Protein AF-A0A966PLU3-F1 (afdb_monomer_lite)

Secondary structure (DSSP, 8-state):
---------------------------EEEEETTEEEEHHHHHHHHHHHHHHHGGGSS-TTS---HHHHHHHHHHHHHHHHHHHHHHHTTEEEEEEEE-TTS-EEEEEEE-

Radius of gyration: 27.58 Å; chains: 1; bounding box: 86×50×53 Å

Foldseek 3Di:
DDDDDDDDDDDPDPPPPPDPPPPPVQQAPDDAPNDGHHPVNLVVQLVVQLVVVPPPSADPVRDHDPVVSVVSVVVVNVVVVVQVVCVVQQKHFPDWDQDPVRDIDTDIDHD

Sequence (111 aa):
MLTFRRIAPIVVAASVLVLPACSTTSNDAARVDGRSLSADELDDLIVGYAESAGEGGFNPAGTVSAEVARSLLTTWVSTTVNIGLLEAAGVSVTDARIDFDGSLIISLSSG

Structure (mmCIF, N/CA/C/O backbone):
data_AF-A0A966PLU3-F1
#
_entry.id   AF-A0A966PLU3-F1
#
loop_
_atom_site.group_PDB
_atom_site.id
_atom_site.type_symbol
_atom_site.label_atom_id
_atom_site.label_alt_id
_atom_site.label_comp_id
_atom_site.label_asym_id
_atom_site.label_entity_id
_atom_site.label_seq_id
_atom_site.pdbx_PDB_ins_code
_atom_site.Cartn_x
_atom_site.Cartn_y
_atom_site.Cartn_z
_atom_site.occupancy
_atom_site.B_iso_or_equiv
_atom_site.auth_seq_id
_atom_site.auth_comp_id
_atom_site.auth_asym_id
_atom_site.auth_atom_id
_atom_site.pdbx_PDB_model_num
ATOM 1 N N . MET A 1 1 ? -70.625 -38.023 -26.777 1.00 33.94 1 MET A N 1
ATOM 2 C CA . MET A 1 1 ? -69.164 -38.230 -26.690 1.00 33.94 1 MET A CA 1
ATOM 3 C C . MET A 1 1 ? -68.470 -37.016 -27.302 1.00 33.94 1 ME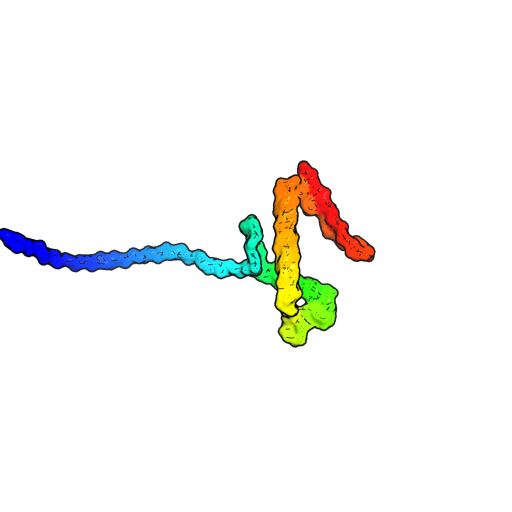T A C 1
ATOM 5 O O . MET A 1 1 ? -68.808 -36.705 -28.430 1.00 33.94 1 MET A O 1
ATOM 9 N N . LEU A 1 2 ? -67.631 -36.333 -26.498 1.00 33.88 2 LEU A N 1
ATOM 10 C CA . LEU A 1 2 ? -66.393 -35.560 -26.792 1.00 33.88 2 LEU A CA 1
ATOM 11 C C . LEU A 1 2 ? -66.255 -34.823 -28.155 1.00 33.88 2 LEU A C 1
ATOM 13 O O . LEU A 1 2 ? -66.452 -35.437 -29.188 1.00 33.88 2 LEU A O 1
ATOM 17 N N . THR A 1 3 ? -65.793 -33.574 -28.314 1.00 35.34 3 THR A N 1
ATOM 18 C CA . THR A 1 3 ? -65.230 -32.527 -27.435 1.00 35.34 3 THR A CA 1
ATOM 19 C C . THR A 1 3 ? -65.118 -31.236 -28.264 1.00 35.34 3 THR A C 1
ATOM 21 O O . THR A 1 3 ? -64.635 -31.268 -29.393 1.00 35.34 3 THR A O 1
ATOM 24 N N . PHE A 1 4 ? -65.523 -30.095 -27.699 1.00 47.53 4 PHE A N 1
ATOM 25 C CA . PHE A 1 4 ? -65.258 -28.750 -28.230 1.00 47.53 4 PHE A CA 1
ATOM 26 C C . PHE A 1 4 ? -63.779 -28.382 -28.041 1.00 47.53 4 PHE A C 1
ATOM 28 O O . PHE A 1 4 ? -63.266 -28.484 -26.927 1.00 47.53 4 PHE A O 1
ATOM 35 N N . ARG A 1 5 ? -63.115 -27.837 -29.066 1.00 40.59 5 ARG A N 1
ATOM 36 C CA . ARG A 1 5 ? -61.876 -27.067 -28.864 1.00 40.59 5 ARG A CA 1
ATOM 37 C C . ARG A 1 5 ? -61.941 -25.750 -29.634 1.00 40.59 5 ARG A C 1
ATOM 39 O O . ARG A 1 5 ? -61.754 -25.702 -30.843 1.00 40.59 5 ARG A O 1
ATOM 46 N N . ARG A 1 6 ? -62.271 -24.687 -28.893 1.00 43.34 6 ARG A N 1
ATOM 47 C CA . ARG A 1 6 ? -62.188 -23.282 -29.311 1.00 43.34 6 ARG A CA 1
ATOM 48 C C . ARG A 1 6 ? -60.714 -22.885 -29.410 1.00 43.34 6 ARG A C 1
ATOM 50 O O . ARG A 1 6 ? -59.969 -23.109 -28.460 1.00 43.34 6 ARG A O 1
ATOM 57 N N . ILE A 1 7 ? -60.321 -22.268 -30.519 1.00 52.34 7 ILE A N 1
ATOM 58 C CA . ILE A 1 7 ? -59.043 -21.564 -30.656 1.00 52.34 7 ILE A CA 1
ATOM 59 C C . ILE A 1 7 ? -59.372 -20.076 -30.522 1.00 52.34 7 ILE A C 1
ATOM 61 O O . ILE A 1 7 ? -60.043 -19.516 -31.384 1.00 52.34 7 ILE A O 1
ATOM 65 N N . ALA A 1 8 ? -58.964 -19.462 -29.413 1.00 51.81 8 ALA A N 1
ATOM 66 C CA . ALA A 1 8 ? -58.978 -18.013 -29.236 1.00 51.81 8 ALA A CA 1
ATOM 67 C C . ALA A 1 8 ? -57.531 -17.496 -29.367 1.00 51.81 8 ALA A C 1
ATOM 69 O O . ALA A 1 8 ? -56.622 -18.153 -28.853 1.00 51.81 8 ALA A O 1
ATOM 70 N N . PRO A 1 9 ? -57.291 -16.367 -30.057 1.00 45.06 9 PRO A N 1
ATOM 71 C CA . PRO A 1 9 ? -55.951 -15.825 -30.252 1.00 45.06 9 PRO A CA 1
ATOM 72 C C . PRO A 1 9 ? -55.421 -15.200 -28.954 1.00 45.06 9 PRO A C 1
ATOM 74 O O . PRO A 1 9 ? -56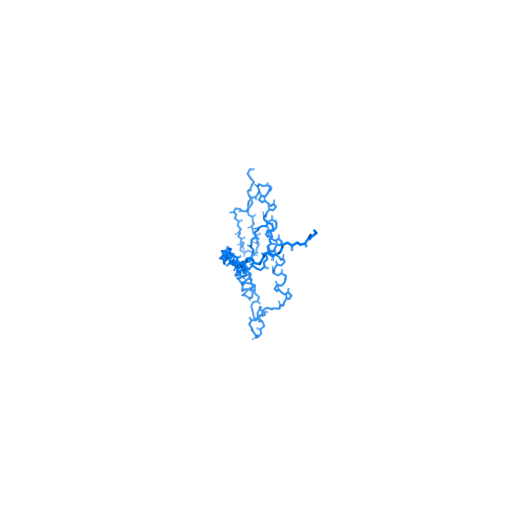.091 -14.390 -28.315 1.00 45.06 9 PRO A O 1
ATOM 77 N N . ILE A 1 10 ? -54.208 -15.596 -28.568 1.00 50.84 10 ILE A N 1
ATOM 78 C CA . ILE A 1 10 ? -53.490 -15.069 -27.405 1.00 50.84 10 ILE A CA 1
ATOM 79 C C . ILE A 1 10 ? -52.930 -13.693 -27.774 1.00 50.84 10 ILE A C 1
ATOM 81 O O . ILE A 1 10 ? -52.050 -13.573 -28.623 1.00 50.84 10 ILE A O 1
ATOM 85 N N . VAL A 1 11 ? -53.452 -12.658 -27.120 1.00 46.00 11 VAL A N 1
ATOM 86 C CA . VAL A 1 11 ? -52.861 -11.318 -27.085 1.00 46.00 11 VAL A CA 1
ATOM 87 C C . VAL A 1 11 ? -51.564 -11.416 -26.281 1.00 46.00 11 VAL A C 1
ATOM 89 O O . VAL A 1 11 ? -51.597 -11.633 -25.071 1.00 46.00 11 VAL A O 1
ATOM 92 N N . VAL A 1 12 ? -50.417 -11.295 -26.949 1.00 44.69 12 VAL A N 1
ATOM 93 C CA . VAL A 1 12 ? -49.116 -11.191 -26.278 1.00 44.69 12 VAL A CA 1
ATOM 94 C C . VAL A 1 12 ? -49.002 -9.773 -25.731 1.00 44.69 12 VAL A C 1
ATOM 96 O O . VAL A 1 12 ? -48.702 -8.831 -26.462 1.00 44.69 12 VAL A O 1
ATOM 99 N N . ALA A 1 13 ? -49.293 -9.612 -24.442 1.00 46.72 13 ALA A N 1
ATOM 100 C CA . ALA A 1 13 ? -48.932 -8.410 -23.712 1.00 46.72 13 ALA A CA 1
ATOM 101 C C . ALA A 1 13 ? -47.400 -8.305 -23.707 1.00 46.72 13 ALA A C 1
ATOM 103 O O . ALA A 1 13 ? -46.711 -9.159 -23.147 1.00 46.72 13 ALA A O 1
ATOM 104 N N . ALA A 1 14 ? -46.870 -7.278 -24.369 1.00 41.91 14 ALA A N 1
ATOM 105 C CA . ALA A 1 14 ? -45.469 -6.907 -24.278 1.00 41.91 14 ALA A CA 1
ATOM 106 C C . ALA A 1 14 ? -45.215 -6.353 -22.871 1.00 41.91 14 ALA A C 1
ATOM 108 O O . ALA A 1 14 ? -45.344 -5.157 -22.614 1.00 41.91 14 ALA A O 1
ATOM 109 N N . SER A 1 15 ? -44.899 -7.249 -21.941 1.00 47.03 15 SER A N 1
ATOM 110 C CA . SER A 1 15 ? -44.336 -6.886 -20.650 1.00 47.03 15 SER A CA 1
ATOM 111 C C . SER A 1 15 ? -42.975 -6.250 -20.912 1.00 47.03 15 SER A C 1
ATOM 113 O O . SER A 1 15 ? -41.988 -6.951 -21.134 1.00 47.03 15 SER A O 1
ATOM 115 N N . VAL A 1 16 ? -42.916 -4.918 -20.920 1.00 45.72 16 VAL A N 1
ATOM 116 C CA . VAL A 1 16 ? -41.653 -4.190 -20.795 1.00 45.72 16 VAL A CA 1
ATOM 117 C C . VAL A 1 16 ? -41.130 -4.501 -19.396 1.00 45.72 16 VAL A C 1
ATOM 119 O O . VAL A 1 16 ? -41.503 -3.866 -18.413 1.00 45.72 16 VAL A O 1
ATOM 122 N N . LEU A 1 17 ? -40.310 -5.546 -19.299 1.00 43.22 17 LEU A N 1
ATOM 123 C CA . LEU A 1 17 ? -39.419 -5.746 -18.170 1.00 43.22 17 LEU A CA 1
ATOM 124 C C . LEU A 1 17 ? -38.475 -4.546 -18.159 1.00 43.22 17 LEU A C 1
ATOM 126 O O . LEU A 1 17 ? -37.516 -4.485 -18.926 1.00 43.22 17 LEU A O 1
ATOM 130 N N . VAL A 1 18 ? -38.774 -3.572 -17.302 1.00 57.94 18 VAL A N 1
ATOM 131 C CA . VAL A 1 18 ? -37.786 -2.598 -16.849 1.00 57.94 18 VAL A CA 1
ATOM 132 C C . VAL A 1 18 ? -36.764 -3.402 -16.052 1.00 57.94 18 VAL A C 1
ATOM 134 O O . VAL A 1 18 ? -36.931 -3.652 -14.861 1.00 57.94 18 VAL A O 1
ATOM 137 N N . LEU A 1 19 ? -35.747 -3.906 -16.748 1.00 52.16 19 LEU A N 1
ATOM 138 C CA . LEU A 1 19 ? -34.545 -4.421 -16.113 1.00 52.16 19 LEU A CA 1
ATOM 139 C C . LEU A 1 19 ? -33.948 -3.260 -15.306 1.00 52.16 19 LEU A C 1
ATOM 141 O O . LEU A 1 19 ? -33.797 -2.171 -15.869 1.00 52.16 19 LEU A O 1
ATOM 145 N N . PRO A 1 20 ? -33.592 -3.436 -14.023 1.00 48.72 20 PRO A N 1
ATOM 146 C CA . PRO A 1 20 ? -32.699 -2.488 -13.387 1.00 48.72 20 PRO A CA 1
ATOM 147 C C . PRO A 1 20 ? -31.390 -2.528 -14.179 1.00 48.72 20 PRO A C 1
ATOM 149 O O . PRO A 1 20 ? -30.657 -3.517 -14.156 1.00 48.72 20 PRO A O 1
ATOM 152 N N . ALA A 1 21 ? -31.130 -1.468 -14.940 1.00 49.22 21 ALA A N 1
ATOM 153 C CA . ALA A 1 21 ? -29.828 -1.208 -15.523 1.00 49.22 21 ALA A CA 1
ATOM 154 C C . ALA A 1 21 ? -28.853 -0.925 -14.370 1.00 49.22 21 ALA A C 1
ATOM 156 O O . ALA A 1 21 ? -28.614 0.218 -14.001 1.00 49.22 21 ALA A O 1
ATOM 157 N N . CYS A 1 22 ? -28.338 -1.988 -13.757 1.00 53.84 22 CYS A N 1
ATOM 158 C CA . CYS A 1 22 ? -27.312 -1.934 -12.724 1.00 53.84 22 CYS A CA 1
ATOM 159 C C . CYS A 1 22 ? -26.197 -2.927 -13.062 1.00 53.84 22 CYS A C 1
ATOM 161 O O . CYS A 1 22 ? -25.826 -3.759 -12.244 1.00 53.84 22 CYS A O 1
ATOM 163 N N . SER A 1 23 ? -25.642 -2.851 -14.272 1.00 44.19 23 SER A N 1
ATOM 164 C CA . SER A 1 23 ? -24.243 -3.235 -14.455 1.00 44.19 23 SER A CA 1
ATOM 165 C C . SER A 1 23 ? -23.420 -1.954 -14.416 1.00 44.19 23 SER A C 1
ATOM 167 O O . SER A 1 23 ? -22.971 -1.448 -15.442 1.00 44.19 23 SER A O 1
ATOM 169 N N . THR A 1 24 ? -23.261 -1.382 -13.225 1.00 52.66 24 THR A N 1
ATOM 170 C CA . THR A 1 24 ? -22.093 -0.532 -13.008 1.00 52.66 24 THR A CA 1
ATOM 171 C C . THR A 1 24 ? -20.911 -1.473 -13.156 1.00 52.66 24 THR A C 1
ATOM 173 O O . THR A 1 24 ? -20.778 -2.412 -12.370 1.00 52.66 24 THR A O 1
ATOM 176 N N . THR A 1 25 ? -20.110 -1.299 -14.205 1.00 54.88 25 THR A N 1
ATOM 177 C CA . THR A 1 25 ? -18.813 -1.963 -14.308 1.00 54.88 25 THR A CA 1
ATOM 178 C C . THR A 1 25 ? -18.003 -1.460 -13.124 1.00 54.88 25 THR A C 1
ATOM 180 O O . THR A 1 25 ? -17.474 -0.353 -13.148 1.00 54.88 25 THR A O 1
ATOM 183 N N . SER A 1 26 ? -18.033 -2.210 -12.028 1.00 59.81 26 SER A N 1
ATOM 184 C CA . SER A 1 26 ? -17.302 -1.856 -10.826 1.00 59.81 26 SER A CA 1
ATOM 185 C C . SER A 1 26 ? -15.831 -2.085 -11.145 1.00 59.81 26 SER A C 1
ATOM 187 O O . SER A 1 26 ? -15.421 -3.226 -11.361 1.00 59.81 26 SER A O 1
ATOM 189 N N . ASN A 1 27 ? -15.077 -0.996 -11.300 1.00 70.44 27 ASN A N 1
ATOM 190 C CA . ASN A 1 27 ? -13.663 -1.020 -11.669 1.00 70.44 27 ASN A CA 1
ATOM 191 C C . ASN A 1 27 ? -12.804 -1.265 -10.421 1.00 70.44 27 ASN A C 1
ATOM 193 O O . ASN A 1 27 ? -12.004 -0.427 -10.009 1.00 70.44 27 ASN A O 1
ATOM 197 N N . ASP A 1 28 ? -13.064 -2.390 -9.758 1.00 81.94 28 ASP A N 1
ATOM 198 C CA . ASP A 1 28 ? -12.371 -2.751 -8.529 1.00 81.94 28 ASP A CA 1
ATOM 199 C C . ASP A 1 28 ? -11.180 -3.641 -8.854 1.00 81.94 28 ASP A C 1
ATOM 201 O O . ASP A 1 28 ? -11.321 -4.674 -9.514 1.00 81.94 28 ASP A O 1
ATOM 205 N N . ALA A 1 29 ? -10.021 -3.276 -8.317 1.00 80.94 29 ALA A N 1
ATOM 206 C CA . ALA A 1 29 ? -8.860 -4.149 -8.270 1.00 80.94 29 ALA A CA 1
ATOM 207 C C . ALA A 1 29 ? -9.098 -5.341 -7.331 1.00 80.94 29 ALA A C 1
ATOM 209 O O . ALA A 1 29 ? -8.671 -6.460 -7.620 1.00 80.94 29 ALA A O 1
ATOM 210 N N . ALA A 1 30 ? -9.781 -5.114 -6.203 1.00 83.50 30 ALA A N 1
ATOM 211 C CA . ALA A 1 30 ? -10.132 -6.153 -5.241 1.00 83.50 30 ALA A CA 1
ATOM 212 C C . ALA A 1 30 ? -11.336 -5.753 -4.368 1.00 83.50 30 ALA A C 1
ATOM 214 O O . ALA A 1 30 ? -11.735 -4.594 -4.295 1.00 83.50 30 ALA A O 1
ATOM 215 N N . ARG A 1 31 ? -11.918 -6.733 -3.669 1.00 85.00 31 ARG A N 1
ATOM 216 C CA . ARG A 1 31 ? -12.896 -6.504 -2.596 1.00 85.00 31 ARG A CA 1
ATOM 217 C C . ARG A 1 31 ? -12.472 -7.251 -1.342 1.00 85.00 31 ARG A C 1
ATOM 219 O O . ARG A 1 31 ? -12.164 -8.439 -1.419 1.00 85.00 31 ARG A O 1
ATOM 226 N N . VAL A 1 32 ? -12.491 -6.561 -0.205 1.00 84.31 32 VAL A N 1
ATOM 227 C CA . VAL A 1 32 ? -12.047 -7.079 1.098 1.00 84.31 32 VAL A CA 1
ATOM 228 C C . VAL A 1 32 ? -13.025 -6.597 2.163 1.00 84.31 32 VAL A C 1
ATOM 230 O O . VAL A 1 32 ? -13.249 -5.397 2.279 1.00 84.31 32 VAL A O 1
ATOM 233 N N . ASP A 1 33 ? -13.651 -7.516 2.903 1.00 80.75 33 ASP A N 1
ATOM 234 C CA . ASP A 1 33 ? -14.592 -7.208 3.996 1.00 80.75 33 ASP A CA 1
ATOM 235 C C . ASP A 1 33 ? -15.687 -6.182 3.633 1.00 80.75 33 ASP A C 1
ATOM 237 O O . ASP A 1 33 ? -16.068 -5.318 4.419 1.00 80.75 33 ASP A O 1
ATOM 241 N N . GLY A 1 34 ? -16.194 -6.254 2.397 1.00 78.94 34 GLY A N 1
ATOM 242 C CA . GLY A 1 34 ? -17.214 -5.335 1.874 1.00 78.94 34 GLY A CA 1
ATOM 243 C C . GLY A 1 34 ? -16.683 -3.972 1.411 1.00 78.94 34 GLY A C 1
ATOM 244 O O . GLY A 1 34 ? -17.443 -3.202 0.824 1.00 78.94 34 GLY A O 1
ATOM 245 N N . ARG A 1 35 ? -15.390 -3.685 1.600 1.00 79.31 35 ARG A N 1
ATOM 246 C CA . ARG A 1 35 ? -14.705 -2.504 1.062 1.00 79.31 35 ARG A CA 1
ATOM 247 C C . ARG A 1 35 ? -14.241 -2.792 -0.367 1.00 79.31 35 ARG A C 1
ATOM 249 O O . ARG A 1 35 ? -13.688 -3.858 -0.652 1.00 79.31 35 ARG A O 1
ATOM 256 N N . SER A 1 36 ? -14.498 -1.844 -1.264 1.00 83.62 36 SER A N 1
ATOM 257 C CA . SER A 1 36 ? -13.961 -1.861 -2.625 1.00 83.62 36 SER A CA 1
ATOM 258 C C . SER A 1 36 ? -12.572 -1.253 -2.611 1.00 83.62 36 SER A C 1
ATOM 260 O O . SER A 1 36 ? -12.390 -0.171 -2.063 1.00 83.62 36 SER A O 1
ATOM 262 N N . LEU A 1 37 ? -11.624 -1.959 -3.212 1.00 85.88 37 LEU A N 1
ATOM 263 C CA . LEU A 1 37 ? -10.279 -1.486 -3.491 1.00 85.88 37 LEU A CA 1
ATOM 264 C C . LEU A 1 37 ? -10.248 -1.136 -4.979 1.00 85.88 37 LEU A C 1
ATOM 266 O O . LEU A 1 37 ? -10.368 -2.031 -5.823 1.00 85.88 37 LEU A O 1
ATOM 270 N N . SER A 1 38 ? -10.201 0.156 -5.301 1.00 89.12 38 SER A N 1
ATOM 271 C CA . SER A 1 38 ? -10.361 0.623 -6.682 1.00 89.12 38 SER A CA 1
ATOM 272 C C . SER A 1 38 ? -9.126 0.333 -7.538 1.00 89.12 38 SER A C 1
ATOM 274 O O . SER A 1 38 ? -8.012 0.194 -7.032 1.00 89.12 38 SER A O 1
ATOM 276 N N . ALA A 1 39 ? -9.324 0.217 -8.852 1.00 86.19 39 ALA A N 1
ATOM 277 C CA . ALA A 1 39 ? -8.210 0.115 -9.791 1.00 86.19 39 ALA A CA 1
ATOM 278 C C . ALA A 1 39 ? -7.337 1.382 -9.809 1.00 86.19 39 ALA A C 1
ATOM 280 O O . ALA A 1 39 ? -6.133 1.266 -10.007 1.00 86.19 39 ALA A O 1
ATOM 281 N N . ASP A 1 40 ? -7.923 2.553 -9.545 1.00 88.50 40 ASP A N 1
ATOM 282 C CA . ASP A 1 40 ? -7.208 3.834 -9.524 1.00 88.50 40 ASP A CA 1
ATOM 283 C C . ASP A 1 40 ? -6.241 3.917 -8.328 1.00 88.50 40 ASP A C 1
ATOM 285 O O . ASP A 1 40 ? -5.076 4.253 -8.496 1.00 88.50 40 ASP A O 1
ATOM 289 N N . GLU A 1 41 ? -6.669 3.501 -7.129 1.00 87.25 41 GLU A N 1
ATOM 290 C CA . GLU A 1 41 ? -5.778 3.425 -5.956 1.00 87.25 41 GLU A CA 1
ATOM 291 C C . GLU A 1 41 ? -4.643 2.407 -6.149 1.00 87.25 41 GLU A C 1
ATOM 293 O O . GLU A 1 41 ? -3.535 2.593 -5.641 1.00 87.25 41 GLU A O 1
ATOM 298 N N . LEU A 1 42 ? -4.903 1.316 -6.879 1.00 87.69 42 LEU A N 1
ATOM 299 C CA . LEU A 1 42 ? -3.850 0.373 -7.247 1.00 87.69 42 LEU A CA 1
ATOM 300 C C . LEU A 1 42 ? -2.847 1.009 -8.219 1.00 87.69 42 LEU A C 1
ATOM 302 O O . LEU A 1 42 ? -1.651 0.746 -8.094 1.00 87.69 42 LEU A O 1
ATOM 306 N N . ASP A 1 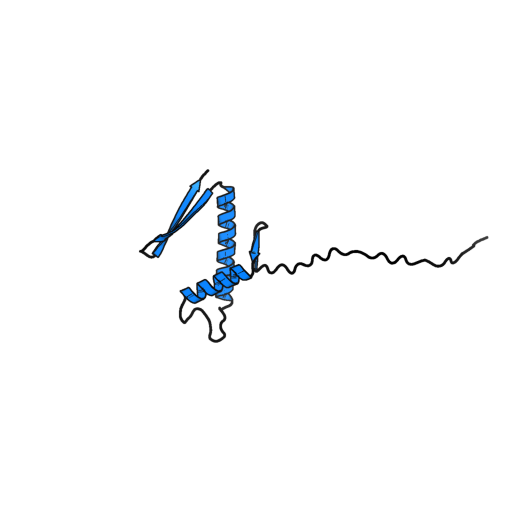43 ? -3.313 1.820 -9.169 1.00 88.44 43 ASP A N 1
ATOM 307 C CA . ASP A 1 43 ? -2.447 2.545 -10.102 1.00 88.44 43 ASP A CA 1
ATOM 308 C C . ASP A 1 43 ? -1.565 3.555 -9.356 1.00 88.44 43 ASP A C 1
ATOM 310 O O . ASP A 1 43 ? -0.345 3.528 -9.512 1.00 88.44 43 ASP A O 1
ATOM 314 N N . ASP A 1 44 ? -2.139 4.329 -8.429 1.00 90.00 44 ASP A N 1
ATOM 315 C CA . ASP A 1 44 ? -1.391 5.246 -7.559 1.00 90.00 44 ASP A CA 1
ATOM 316 C C . ASP A 1 44 ? -0.307 4.511 -6.745 1.00 90.00 44 ASP A C 1
ATOM 318 O O . ASP A 1 44 ? 0.828 4.985 -6.626 1.00 90.00 44 ASP A O 1
ATOM 322 N N . LEU A 1 45 ? -0.614 3.317 -6.219 1.00 88.44 45 LEU A N 1
ATOM 323 C CA . LEU A 1 45 ? 0.363 2.475 -5.514 1.00 88.44 45 LEU A CA 1
ATOM 324 C C . LEU A 1 45 ? 1.488 1.984 -6.434 1.00 88.44 45 LEU A C 1
ATOM 326 O O . LEU A 1 45 ? 2.647 1.922 -6.015 1.00 88.44 45 LEU A O 1
ATOM 330 N N . ILE A 1 46 ? 1.161 1.615 -7.673 1.00 88.81 46 ILE A N 1
ATOM 331 C CA . ILE A 1 46 ? 2.134 1.171 -8.677 1.00 88.81 46 ILE A CA 1
ATOM 332 C C . ILE A 1 46 ? 3.045 2.332 -9.089 1.00 88.81 46 ILE A C 1
ATOM 334 O O . ILE A 1 46 ? 4.263 2.149 -9.164 1.00 88.81 46 ILE A O 1
ATOM 338 N N . VAL A 1 47 ? 2.479 3.519 -9.309 1.00 88.69 47 VAL A N 1
ATOM 339 C CA . VAL A 1 47 ? 3.228 4.739 -9.622 1.00 88.69 47 VAL A CA 1
ATOM 340 C C . VAL A 1 47 ? 4.154 5.100 -8.465 1.00 88.69 47 VAL A C 1
ATOM 342 O O . VAL A 1 47 ? 5.357 5.242 -8.681 1.00 88.69 47 VAL A O 1
ATOM 345 N N . GLY A 1 48 ? 3.646 5.139 -7.230 1.00 86.62 48 GLY A N 1
ATOM 346 C CA . GLY A 1 48 ? 4.459 5.435 -6.048 1.00 86.62 48 GLY A CA 1
ATOM 347 C C . GLY A 1 48 ? 5.593 4.426 -5.835 1.00 86.62 48 GLY A C 1
ATOM 348 O O . GLY A 1 48 ? 6.721 4.809 -5.513 1.00 86.62 48 GLY A O 1
ATOM 349 N N . TYR A 1 49 ? 5.339 3.135 -6.084 1.00 87.12 49 TYR A N 1
ATOM 350 C CA . TYR A 1 49 ? 6.398 2.125 -6.095 1.00 87.12 49 TYR A CA 1
ATOM 351 C C . TYR A 1 49 ? 7.466 2.453 -7.141 1.00 87.12 49 TYR A C 1
ATOM 353 O O . TYR A 1 49 ? 8.655 2.474 -6.819 1.00 87.12 49 TYR A O 1
ATOM 361 N N . ALA A 1 50 ? 7.060 2.716 -8.381 1.00 85.88 50 ALA A N 1
ATOM 362 C CA . ALA A 1 50 ? 7.999 2.921 -9.468 1.00 85.88 50 ALA A CA 1
ATOM 363 C C . ALA A 1 50 ? 8.834 4.200 -9.293 1.00 85.88 50 ALA A C 1
ATOM 365 O O . ALA A 1 50 ? 10.036 4.177 -9.558 1.00 85.88 50 ALA A O 1
ATOM 366 N N . GLU A 1 51 ? 8.240 5.273 -8.765 1.00 85.88 51 GLU A N 1
ATOM 367 C CA . GLU A 1 51 ? 8.956 6.492 -8.374 1.00 85.88 51 GLU A CA 1
ATOM 368 C C . GLU A 1 51 ? 9.999 6.212 -7.285 1.00 85.88 51 GLU A C 1
ATOM 370 O O . GLU A 1 51 ? 11.139 6.670 -7.383 1.00 85.88 51 GLU A O 1
ATOM 375 N N . SER A 1 52 ? 9.649 5.403 -6.277 1.00 84.25 52 SER A N 1
ATOM 376 C CA . SER A 1 52 ? 10.574 5.030 -5.198 1.00 84.25 52 SER A CA 1
ATOM 377 C C . SER A 1 52 ? 11.713 4.108 -5.660 1.00 84.25 52 SER A C 1
ATOM 379 O O . SER A 1 52 ? 12.816 4.160 -5.115 1.00 84.25 52 SER A O 1
ATOM 381 N N . ALA A 1 53 ? 11.465 3.279 -6.677 1.00 82.62 53 ALA A N 1
ATOM 382 C CA . ALA A 1 53 ? 12.423 2.321 -7.223 1.00 82.62 53 ALA A CA 1
ATOM 383 C C . ALA A 1 53 ? 13.416 2.947 -8.226 1.00 82.62 53 ALA A C 1
ATOM 385 O O . ALA A 1 53 ? 14.407 2.306 -8.591 1.00 82.62 53 ALA A O 1
ATOM 386 N N . GLY A 1 54 ? 13.184 4.188 -8.667 1.00 78.69 54 GLY A N 1
ATOM 387 C CA . GLY A 1 54 ? 14.061 4.910 -9.591 1.00 78.69 54 GLY A CA 1
ATOM 388 C C . GLY A 1 54 ? 14.113 4.279 -10.988 1.00 78.69 54 GLY A C 1
ATOM 389 O O . GLY A 1 54 ? 13.109 3.794 -11.503 1.00 78.69 54 GLY A O 1
ATOM 390 N N . GLU A 1 55 ? 15.295 4.258 -11.616 1.00 73.44 55 GLU A N 1
ATOM 391 C CA . GLU A 1 55 ? 15.488 3.796 -13.008 1.00 73.44 55 GLU A CA 1
ATOM 392 C C . GLU A 1 55 ? 15.089 2.323 -13.262 1.00 73.44 55 GLU A C 1
ATOM 394 O O . GLU A 1 55 ? 15.032 1.895 -14.413 1.00 73.44 55 GLU A O 1
ATOM 399 N N . GLY A 1 56 ? 14.800 1.544 -12.212 1.00 74.75 56 GLY A N 1
ATOM 400 C CA . GLY A 1 56 ? 14.329 0.157 -12.302 1.00 74.75 56 GLY A CA 1
ATOM 401 C C . GLY A 1 56 ? 12.839 -0.051 -12.010 1.00 74.75 56 GLY A C 1
ATOM 402 O O . GLY A 1 56 ? 12.380 -1.191 -12.069 1.00 74.75 56 GLY A O 1
ATOM 403 N N . GLY A 1 57 ? 12.090 1.005 -11.672 1.00 78.19 57 GLY A N 1
ATOM 404 C CA . GLY A 1 57 ? 10.686 0.902 -11.260 1.00 78.19 57 GLY A CA 1
ATOM 405 C C . GLY A 1 57 ? 9.739 0.493 -12.385 1.00 78.19 57 GLY A C 1
ATOM 406 O O . GLY A 1 57 ? 8.855 -0.335 -12.177 1.00 78.19 57 GLY A O 1
ATOM 407 N N . PHE A 1 58 ? 9.970 1.010 -13.592 1.00 84.31 58 PHE A N 1
ATOM 408 C CA . PHE A 1 58 ? 9.258 0.614 -14.804 1.00 84.31 58 PHE A CA 1
ATOM 409 C C . PHE A 1 58 ? 10.200 -0.084 -15.781 1.00 84.31 58 PHE A C 1
ATOM 411 O O . PHE A 1 58 ? 11.365 0.280 -15.932 1.00 84.31 58 PHE A O 1
ATOM 418 N N . ASN A 1 59 ? 9.677 -1.071 -16.505 1.00 83.19 59 ASN A N 1
ATOM 419 C CA . ASN A 1 59 ? 10.372 -1.616 -17.662 1.00 83.19 59 ASN A CA 1
ATOM 420 C C . ASN A 1 59 ? 10.343 -0.613 -18.842 1.00 83.19 59 ASN A C 1
ATOM 422 O O . ASN A 1 59 ? 9.583 0.358 -18.815 1.00 83.19 59 ASN A O 1
ATOM 426 N N . PRO A 1 60 ? 11.106 -0.851 -19.926 1.00 82.00 60 PRO A N 1
ATOM 427 C CA . PRO A 1 60 ? 11.128 0.043 -21.089 1.00 82.00 60 PRO A CA 1
ATOM 428 C C . PRO A 1 60 ? 9.773 0.242 -21.789 1.00 82.00 60 PRO A C 1
ATOM 430 O O . PRO A 1 60 ? 9.635 1.154 -22.598 1.00 82.00 60 PRO A O 1
ATOM 433 N N . ALA 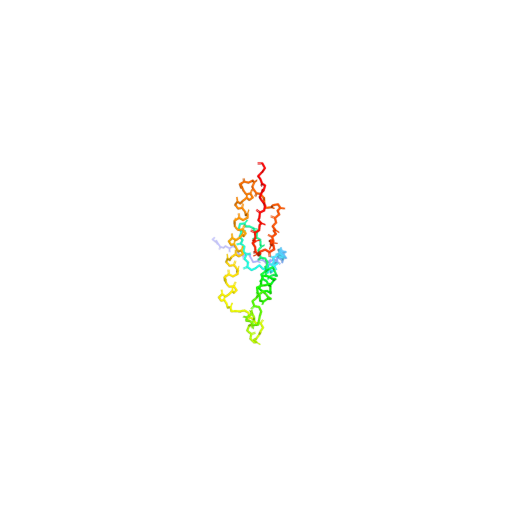A 1 61 ? 8.783 -0.610 -21.506 1.00 83.25 61 ALA A N 1
ATOM 434 C CA . ALA A 1 61 ? 7.418 -0.482 -22.006 1.00 83.25 61 ALA A CA 1
ATOM 435 C C . ALA A 1 61 ? 6.511 0.355 -21.078 1.00 83.25 61 ALA A C 1
ATOM 437 O O . ALA A 1 61 ? 5.320 0.468 -21.350 1.00 83.25 61 ALA A O 1
ATOM 438 N N . GLY A 1 62 ? 7.049 0.924 -19.993 1.00 81.69 62 GLY A N 1
ATOM 439 C CA . GLY A 1 62 ? 6.294 1.729 -19.031 1.00 81.69 62 GLY A CA 1
ATOM 440 C C . GLY A 1 62 ? 5.399 0.902 -18.108 1.00 81.69 62 GLY A C 1
ATOM 441 O O . GLY A 1 62 ? 4.360 1.382 -17.677 1.00 81.69 62 GLY A O 1
ATOM 442 N N . THR A 1 63 ? 5.760 -0.355 -17.834 1.00 85.12 63 THR A N 1
ATOM 443 C CA . THR A 1 63 ? 4.965 -1.262 -16.984 1.00 85.12 63 THR A CA 1
ATOM 444 C C . THR A 1 63 ? 5.806 -1.851 -15.857 1.00 85.12 63 THR A C 1
ATOM 446 O O . THR A 1 63 ? 7.027 -1.968 -15.974 1.00 85.12 63 THR A O 1
ATOM 449 N N . VAL A 1 64 ? 5.154 -2.238 -14.761 1.00 88.31 64 VAL A N 1
ATOM 450 C CA . VAL A 1 64 ? 5.774 -3.030 -13.690 1.00 88.31 64 VAL A CA 1
ATOM 451 C C . VAL A 1 64 ? 5.676 -4.523 -14.003 1.00 88.31 64 VAL A C 1
ATOM 453 O O . VAL A 1 64 ? 4.812 -4.954 -14.770 1.00 88.31 64 VAL A O 1
ATOM 456 N N . SER A 1 65 ? 6.552 -5.339 -13.411 1.00 87.50 65 SER A N 1
ATOM 457 C CA . SER A 1 65 ? 6.426 -6.794 -13.542 1.00 87.50 65 SER A CA 1
ATOM 458 C C . SER A 1 65 ? 5.153 -7.292 -12.842 1.00 87.50 65 SER A C 1
ATOM 460 O O . SER A 1 65 ? 4.697 -6.712 -11.851 1.00 87.50 65 SER A O 1
ATOM 462 N N . ALA A 1 66 ? 4.570 -8.385 -13.338 1.00 86.06 66 ALA A N 1
ATOM 463 C CA . ALA A 1 66 ? 3.355 -8.955 -12.753 1.00 86.06 66 ALA A CA 1
ATOM 464 C C . ALA A 1 66 ? 3.574 -9.414 -11.299 1.00 86.06 66 ALA A C 1
ATOM 466 O O . ALA A 1 66 ? 2.660 -9.361 -10.477 1.00 86.06 66 ALA A O 1
ATOM 467 N N . GLU A 1 67 ? 4.792 -9.839 -10.969 1.00 87.56 67 GLU A N 1
ATOM 468 C CA . GLU A 1 67 ? 5.203 -10.228 -9.623 1.00 87.56 67 GLU A CA 1
ATOM 469 C C . GLU A 1 67 ? 5.189 -9.032 -8.669 1.00 87.56 67 GLU A C 1
ATOM 471 O O . GLU A 1 67 ? 4.652 -9.141 -7.566 1.00 87.56 67 GLU A O 1
ATOM 476 N N . VAL A 1 68 ? 5.715 -7.883 -9.110 1.00 87.94 68 VAL A N 1
ATOM 477 C CA . VAL A 1 68 ? 5.685 -6.631 -8.343 1.00 87.94 68 VAL A CA 1
ATOM 478 C C . VAL A 1 68 ? 4.246 -6.180 -8.128 1.00 87.94 68 VAL A C 1
ATOM 480 O O . VAL A 1 68 ? 3.840 -5.973 -6.984 1.00 87.94 68 VAL A O 1
ATOM 483 N N . ALA A 1 69 ? 3.447 -6.108 -9.197 1.00 87.00 69 ALA A N 1
ATOM 484 C CA . ALA A 1 69 ? 2.040 -5.718 -9.107 1.00 87.00 69 ALA A CA 1
ATOM 485 C C . ALA A 1 69 ? 1.261 -6.624 -8.140 1.00 87.00 69 ALA A C 1
ATOM 487 O O . ALA A 1 69 ? 0.517 -6.149 -7.282 1.00 87.00 69 ALA A O 1
ATOM 488 N N . ARG A 1 70 ? 1.483 -7.943 -8.213 1.00 87.69 70 ARG A N 1
ATOM 489 C CA . ARG A 1 70 ? 0.870 -8.911 -7.298 1.00 87.69 70 ARG A CA 1
ATOM 490 C C . ARG A 1 70 ? 1.325 -8.715 -5.852 1.00 87.69 70 ARG A C 1
ATOM 492 O O . ARG A 1 70 ? 0.505 -8.840 -4.941 1.00 87.69 70 ARG A O 1
ATOM 499 N N . SER A 1 71 ? 2.609 -8.441 -5.630 1.00 90.19 71 SER A N 1
ATOM 500 C CA . SER A 1 71 ? 3.160 -8.187 -4.295 1.00 90.19 71 SER A CA 1
ATOM 501 C C . SER A 1 71 ? 2.556 -6.930 -3.670 1.00 90.19 71 SER A C 1
ATOM 503 O O . SER A 1 71 ? 2.129 -6.966 -2.514 1.00 90.19 71 SER A O 1
ATOM 505 N N . LEU A 1 72 ? 2.454 -5.843 -4.442 1.00 89.69 72 LEU A N 1
ATOM 506 C CA . LEU A 1 72 ? 1.819 -4.595 -4.014 1.00 89.69 72 LEU A CA 1
ATOM 507 C C . LEU A 1 72 ? 0.344 -4.817 -3.678 1.00 89.69 72 LEU A C 1
ATOM 509 O O . LEU A 1 72 ? -0.078 -4.495 -2.570 1.00 89.69 72 LEU A O 1
ATOM 513 N N . LEU A 1 73 ? -0.409 -5.469 -4.570 1.00 89.69 73 LEU A N 1
ATOM 514 C CA . LEU A 1 73 ? -1.818 -5.789 -4.338 1.00 89.69 73 LEU A CA 1
ATOM 515 C C . LEU A 1 73 ? -2.011 -6.624 -3.063 1.00 89.69 73 LEU A C 1
ATOM 517 O O . LEU A 1 73 ? -2.884 -6.332 -2.252 1.00 89.69 73 LEU A O 1
ATOM 521 N N . THR A 1 74 ? -1.177 -7.648 -2.856 1.00 89.25 74 THR A N 1
ATOM 522 C CA . THR A 1 74 ? -1.250 -8.511 -1.663 1.00 89.25 74 THR A CA 1
ATOM 523 C C . THR A 1 74 ? -0.939 -7.728 -0.387 1.00 89.25 74 THR A C 1
ATOM 525 O O . THR A 1 74 ? -1.610 -7.903 0.630 1.00 89.25 74 THR A O 1
ATOM 528 N N . THR A 1 75 ? 0.061 -6.847 -0.441 1.00 90.69 75 THR A N 1
ATOM 529 C CA . THR A 1 75 ? 0.454 -5.990 0.686 1.00 90.69 75 THR A CA 1
ATOM 530 C C . THR A 1 75 ? -0.659 -5.008 1.032 1.00 90.69 75 THR A C 1
ATOM 532 O O . THR A 1 75 ? -1.009 -4.856 2.204 1.00 90.69 75 THR A O 1
ATOM 535 N N . TRP A 1 76 ? -1.267 -4.394 0.018 1.00 90.00 76 TRP A N 1
ATOM 536 C CA . TRP A 1 76 ? -2.379 -3.469 0.188 1.00 90.00 76 TRP A CA 1
ATOM 537 C C . TRP A 1 76 ? -3.609 -4.158 0.780 1.00 90.00 76 TRP A C 1
ATOM 539 O O . TRP A 1 76 ? -4.093 -3.726 1.822 1.00 90.00 76 TRP A O 1
ATOM 549 N N . VAL A 1 77 ? -4.029 -5.296 0.215 1.00 89.19 77 VAL A N 1
ATOM 550 C CA . VAL A 1 77 ? -5.125 -6.121 0.753 1.00 89.19 77 VAL A CA 1
ATOM 551 C C . VAL A 1 77 ? -4.873 -6.496 2.215 1.00 89.19 77 VAL A C 1
ATOM 553 O O . VAL A 1 77 ? -5.749 -6.309 3.056 1.00 89.19 77 VAL A O 1
ATOM 556 N N . SER A 1 78 ? -3.672 -6.984 2.541 1.00 88.62 78 SER A N 1
ATOM 557 C CA . SER A 1 78 ? -3.296 -7.331 3.919 1.00 88.62 78 SER A CA 1
ATOM 558 C C . SER A 1 78 ? -3.378 -6.120 4.856 1.00 88.62 78 SER A C 1
ATOM 560 O O . SER A 1 78 ? -3.879 -6.219 5.975 1.00 88.62 78 SER A O 1
ATOM 562 N N . THR A 1 79 ? -2.951 -4.950 4.380 1.00 88.62 79 THR A N 1
ATOM 563 C CA . THR A 1 79 ? -3.024 -3.692 5.133 1.00 88.62 79 THR A CA 1
ATOM 564 C C . THR A 1 79 ? -4.471 -3.291 5.398 1.00 88.62 79 THR A C 1
ATOM 566 O O . THR A 1 79 ? -4.807 -2.964 6.533 1.00 88.62 79 THR A O 1
ATOM 569 N N . THR A 1 80 ? -5.352 -3.387 4.398 1.00 87.94 80 THR A N 1
ATOM 570 C CA . THR A 1 80 ? -6.789 -3.128 4.559 1.00 87.94 80 THR A CA 1
ATOM 571 C C . THR A 1 80 ? -7.417 -4.050 5.602 1.00 87.94 80 THR A C 1
ATOM 573 O O . THR A 1 80 ? -8.156 -3.569 6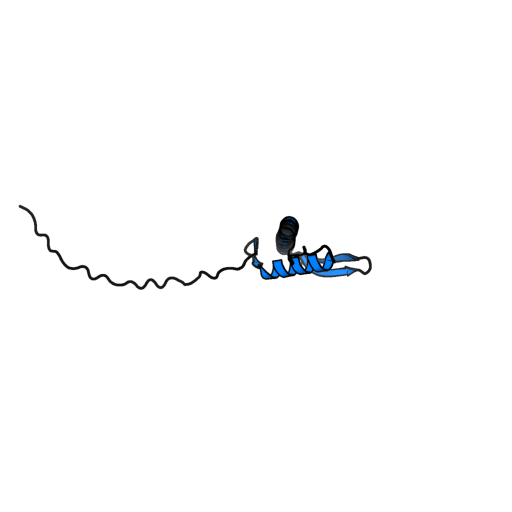.460 1.00 87.94 80 THR A O 1
ATOM 576 N N . VAL A 1 81 ? -7.092 -5.349 5.576 1.00 88.38 81 VAL A N 1
ATOM 577 C CA . VAL A 1 81 ? -7.564 -6.306 6.593 1.00 88.38 81 VAL A CA 1
ATOM 578 C C . VAL A 1 81 ? -7.068 -5.902 7.982 1.00 88.38 81 VAL A C 1
ATOM 580 O O . VAL A 1 81 ? -7.858 -5.826 8.919 1.00 88.38 81 VAL A O 1
ATOM 583 N N . ASN A 1 82 ? -5.777 -5.593 8.127 1.00 87.19 82 ASN A N 1
ATOM 584 C CA . ASN A 1 82 ? -5.206 -5.202 9.417 1.00 87.19 82 ASN A CA 1
ATOM 585 C C . ASN A 1 82 ? -5.833 -3.912 9.963 1.00 87.19 82 ASN A C 1
ATOM 587 O O . ASN A 1 82 ? -6.111 -3.839 11.157 1.00 87.19 82 ASN A O 1
ATOM 591 N N . ILE A 1 83 ? -6.106 -2.924 9.106 1.00 85.56 83 ILE A N 1
ATOM 592 C CA . ILE A 1 83 ? -6.832 -1.708 9.494 1.00 85.56 83 ILE A CA 1
ATOM 593 C C . ILE A 1 83 ? -8.234 -2.066 9.992 1.00 85.56 83 ILE A C 1
ATOM 595 O O . ILE A 1 83 ? -8.617 -1.616 11.067 1.00 85.56 83 ILE A O 1
ATOM 599 N N . GLY A 1 84 ? -8.967 -2.924 9.276 1.00 86.25 84 GLY A N 1
ATOM 600 C CA . GLY A 1 84 ? -10.288 -3.383 9.713 1.00 86.25 84 GLY A CA 1
ATOM 601 C C . GLY A 1 84 ? -10.258 -4.103 11.067 1.00 86.25 84 GLY A C 1
ATOM 602 O O . GLY A 1 84 ? -11.140 -3.898 11.900 1.00 86.25 84 GLY A O 1
ATOM 603 N N . LEU A 1 85 ? -9.217 -4.899 11.331 1.00 87.62 85 LEU A N 1
ATOM 604 C CA . LEU A 1 85 ? -9.019 -5.557 12.627 1.00 87.62 85 LEU A CA 1
ATOM 605 C C . LEU A 1 85 ? -8.710 -4.559 13.751 1.00 87.62 85 LEU A C 1
ATOM 607 O O . LEU A 1 85 ? -9.229 -4.715 14.856 1.00 87.62 85 LEU A O 1
ATOM 611 N N . LEU A 1 86 ? -7.891 -3.536 13.484 1.00 87.12 86 LEU A N 1
ATOM 612 C CA . LEU A 1 86 ? -7.612 -2.464 14.444 1.00 87.12 86 LEU A CA 1
ATOM 613 C C . LEU A 1 86 ? -8.883 -1.664 14.754 1.00 87.12 86 LEU A C 1
ATOM 615 O O . LEU A 1 86 ? -9.210 -1.482 15.926 1.00 87.12 86 LEU A O 1
ATOM 619 N N . GLU A 1 87 ? -9.643 -1.282 13.723 1.00 86.56 87 GLU A N 1
ATOM 620 C CA . GLU A 1 87 ? -10.936 -0.601 13.861 1.00 86.56 87 GLU A CA 1
ATOM 621 C C . GLU A 1 87 ? -11.906 -1.433 14.719 1.00 86.56 87 GLU A C 1
ATOM 623 O O . GLU A 1 87 ? -12.513 -0.911 15.656 1.00 86.56 87 GLU A O 1
ATOM 628 N N . ALA A 1 88 ? -11.999 -2.744 14.468 1.00 86.81 88 ALA A N 1
ATOM 629 C CA . ALA A 1 88 ? -12.827 -3.660 15.256 1.00 86.81 88 ALA A CA 1
ATOM 630 C C . ALA A 1 88 ? -12.368 -3.789 16.720 1.00 86.81 88 ALA A C 1
ATOM 632 O O . ALA A 1 88 ? -13.188 -4.039 17.604 1.00 86.81 88 ALA A O 1
ATOM 633 N N . ALA A 1 89 ? -11.075 -3.598 16.988 1.00 88.12 89 ALA A N 1
ATOM 634 C CA . ALA A 1 89 ? -10.505 -3.566 18.331 1.00 88.12 89 ALA A CA 1
ATOM 635 C C . ALA A 1 89 ? -10.627 -2.190 19.019 1.00 88.12 89 ALA A C 1
ATOM 637 O O . ALA A 1 89 ? -10.131 -2.028 20.133 1.00 88.12 89 ALA A O 1
ATOM 638 N N . GLY A 1 90 ? -11.265 -1.198 18.382 1.00 87.31 90 GLY A N 1
ATOM 639 C CA . GLY A 1 90 ? -11.373 0.166 18.910 1.00 87.31 90 GLY A CA 1
ATOM 640 C C . GLY A 1 90 ? -10.057 0.948 18.861 1.00 87.31 90 GLY A C 1
ATOM 641 O O . GLY A 1 90 ? -9.891 1.927 19.590 1.00 87.31 90 GLY A O 1
ATOM 642 N N . VAL A 1 91 ? -9.116 0.507 18.023 1.00 88.00 91 VAL A N 1
ATOM 643 C CA . VAL A 1 91 ? -7.814 1.139 17.822 1.00 88.00 91 VAL A CA 1
ATOM 644 C C . VAL A 1 91 ? -7.805 1.836 16.468 1.00 88.00 91 VAL A C 1
ATOM 646 O O . VAL A 1 91 ? -8.077 1.230 15.436 1.00 88.00 91 VAL A O 1
ATOM 649 N N . SER A 1 92 ? -7.444 3.114 16.455 1.00 84.62 92 SER A N 1
ATOM 650 C CA . SER A 1 92 ? -7.305 3.897 15.226 1.00 84.62 92 SER A CA 1
ATOM 651 C C . SER A 1 92 ? -5.885 4.430 15.080 1.00 84.62 92 SER A C 1
ATOM 653 O O . SER A 1 92 ? -5.290 4.887 16.060 1.00 84.62 92 SER A O 1
ATOM 655 N N . VAL A 1 93 ? -5.369 4.432 13.851 1.00 82.25 93 VAL A N 1
ATOM 656 C CA . VAL A 1 93 ? -4.141 5.158 13.506 1.00 82.25 93 VAL A CA 1
ATOM 657 C C . VAL A 1 93 ? -4.457 6.655 13.503 1.00 82.25 93 VAL A C 1
ATOM 659 O O . VAL A 1 93 ? -5.302 7.101 12.731 1.00 82.25 93 VAL A O 1
ATOM 662 N N . THR A 1 94 ? -3.814 7.425 14.382 1.00 85.00 94 THR A N 1
ATOM 663 C CA . THR A 1 94 ? -4.051 8.875 14.520 1.00 85.00 94 THR A CA 1
ATOM 664 C C . THR A 1 94 ? -3.007 9.727 13.817 1.00 85.00 94 THR A C 1
ATOM 666 O O . THR A 1 94 ? -3.286 10.873 13.475 1.00 85.00 94 THR A O 1
ATOM 669 N N . ASP A 1 95 ? -1.815 9.177 13.602 1.00 85.56 95 ASP A N 1
ATOM 670 C CA . ASP A 1 95 ? -0.723 9.834 12.895 1.00 85.56 95 ASP A CA 1
ATOM 671 C C . ASP A 1 95 ? 0.209 8.774 12.305 1.00 85.56 95 ASP A C 1
ATOM 673 O O . ASP A 1 95 ? 0.468 7.747 12.937 1.00 85.56 95 ASP A O 1
ATOM 677 N N . ALA A 1 96 ? 0.727 9.027 11.110 1.00 83.12 96 ALA A N 1
ATOM 678 C CA . ALA A 1 96 ? 1.752 8.205 10.483 1.00 83.12 96 ALA A CA 1
ATOM 679 C C . ALA A 1 96 ? 2.758 9.134 9.803 1.00 83.12 96 ALA A C 1
ATOM 681 O O . ALA A 1 96 ? 2.391 9.916 8.924 1.00 83.12 96 ALA A O 1
ATOM 682 N N . ARG A 1 97 ? 4.024 9.064 10.219 1.00 83.81 97 ARG A N 1
ATOM 683 C CA . ARG A 1 97 ? 5.094 9.911 9.682 1.00 83.81 97 ARG A CA 1
ATOM 684 C C . ARG A 1 97 ? 6.375 9.125 9.466 1.00 83.81 97 ARG A C 1
ATOM 686 O O . ARG A 1 97 ? 6.667 8.190 10.206 1.00 83.81 97 ARG A O 1
ATOM 693 N N . ILE A 1 98 ? 7.150 9.553 8.480 1.00 83.56 98 ILE A N 1
ATOM 694 C CA . ILE A 1 98 ? 8.528 9.106 8.295 1.00 83.56 98 ILE A CA 1
ATOM 695 C C . ILE A 1 98 ? 9.427 10.068 9.075 1.00 83.56 98 ILE A C 1
ATOM 697 O O . ILE A 1 98 ? 9.351 11.281 8.869 1.00 83.56 98 ILE A O 1
ATOM 701 N N . ASP A 1 99 ? 10.214 9.540 10.008 1.00 86.69 99 ASP A N 1
ATOM 702 C CA . ASP A 1 99 ? 11.210 10.313 10.747 1.00 86.69 99 ASP A CA 1
ATOM 703 C C . ASP A 1 99 ? 12.461 10.557 9.882 1.00 86.69 99 ASP A C 1
ATOM 705 O O . ASP A 1 99 ? 12.644 9.961 8.818 1.00 86.69 99 ASP A O 1
ATOM 709 N N . PHE A 1 100 ? 13.328 11.470 10.317 1.00 79.62 100 PHE A N 1
ATOM 710 C CA . PHE A 1 100 ? 14.511 11.900 9.567 1.00 79.62 100 PHE A CA 1
ATOM 711 C C . PHE A 1 100 ? 15.509 10.772 9.277 1.00 79.62 100 PHE A C 1
ATOM 713 O O . PHE A 1 100 ? 16.307 10.886 8.349 1.00 79.62 100 PHE A O 1
ATOM 720 N N . ASP A 1 101 ? 15.478 9.697 10.061 1.00 88.56 101 ASP A N 1
ATOM 721 C CA . ASP A 1 101 ? 16.292 8.496 9.876 1.00 88.56 101 ASP A CA 1
ATOM 722 C C . ASP A 1 101 ? 15.660 7.471 8.909 1.00 88.56 101 ASP A C 1
ATOM 724 O O . ASP A 1 101 ? 16.257 6.428 8.643 1.00 88.56 101 ASP A O 1
ATOM 728 N N . GLY A 1 102 ? 14.474 7.765 8.365 1.00 77.38 102 GLY A N 1
ATOM 729 C CA . GLY A 1 102 ? 13.707 6.872 7.496 1.00 77.38 102 GLY A CA 1
ATOM 730 C C . GLY A 1 102 ? 12.785 5.905 8.243 1.00 77.38 102 GLY A C 1
ATOM 731 O O . GLY A 1 102 ? 12.137 5.074 7.604 1.00 77.38 102 GLY A O 1
ATOM 732 N N . SER A 1 103 ? 12.692 5.997 9.573 1.00 83.00 103 SER A N 1
ATOM 733 C CA . SER A 1 103 ? 11.802 5.156 10.372 1.00 83.00 103 SER A CA 1
ATOM 734 C C . SER A 1 103 ? 10.337 5.565 10.198 1.00 83.00 103 SER A C 1
ATOM 736 O O . SER A 1 103 ? 9.985 6.736 10.324 1.00 83.00 103 SER A O 1
ATOM 738 N N . LEU A 1 104 ? 9.452 4.592 9.956 1.00 83.38 104 LEU A N 1
ATOM 739 C CA . LEU A 1 104 ? 8.004 4.816 9.980 1.00 83.38 104 LEU A CA 1
ATOM 740 C C . LEU A 1 104 ? 7.504 4.815 11.431 1.00 83.38 104 LEU A C 1
ATOM 742 O O . LEU A 1 104 ? 7.483 3.777 12.093 1.00 83.38 104 LEU A O 1
ATOM 746 N N . ILE A 1 105 ? 7.067 5.979 11.908 1.00 85.00 105 ILE A N 1
ATOM 747 C CA . ILE A 1 105 ? 6.435 6.164 13.215 1.00 85.00 105 ILE A CA 1
ATOM 748 C C . ILE A 1 105 ? 4.916 6.174 13.019 1.00 85.00 105 ILE A C 1
ATOM 750 O O . ILE A 1 105 ? 4.383 7.037 12.320 1.00 85.00 105 ILE A O 1
ATOM 754 N N . ILE A 1 106 ? 4.219 5.236 13.664 1.00 83.94 106 ILE A N 1
ATOM 755 C CA . ILE A 1 106 ? 2.753 5.137 13.646 1.00 83.94 106 ILE A CA 1
ATOM 756 C C . ILE A 1 106 ? 2.229 5.392 15.060 1.00 83.94 106 ILE A C 1
ATOM 758 O O . ILE A 1 106 ? 2.560 4.656 15.991 1.00 83.94 106 ILE A O 1
ATOM 762 N N . SER A 1 107 ? 1.399 6.421 15.220 1.00 87.19 107 SER A N 1
ATOM 763 C CA . SER A 1 107 ? 0.685 6.695 16.466 1.00 87.19 107 SER A CA 1
ATOM 764 C C . SER A 1 107 ? -0.668 5.999 16.452 1.00 87.19 107 SER A C 1
ATOM 766 O O . SER A 1 107 ? -1.445 6.128 15.503 1.00 87.19 107 SER A O 1
ATOM 768 N N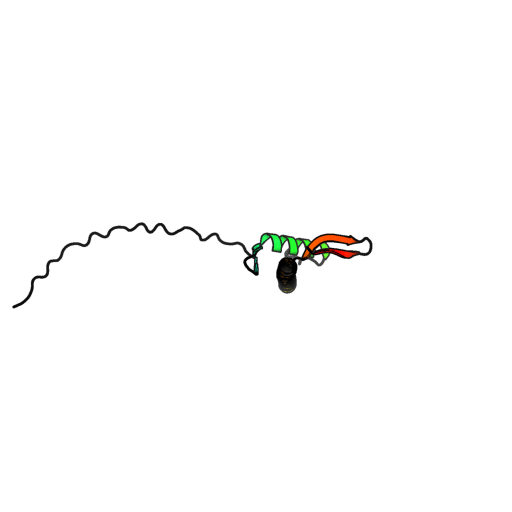 . LEU A 1 108 ? -0.948 5.270 17.527 1.00 86.06 108 LEU A N 1
ATOM 769 C CA . LEU A 1 108 ? -2.204 4.564 17.734 1.00 86.06 108 LEU A CA 1
ATOM 770 C C . LEU A 1 108 ? -2.947 5.202 18.906 1.00 86.06 108 LEU A C 1
ATOM 772 O O . LEU A 1 108 ? -2.337 5.564 19.912 1.00 86.06 108 LEU A O 1
ATOM 776 N N . SER A 1 109 ? -4.265 5.305 18.788 1.00 84.12 109 SER A N 1
ATOM 777 C CA . SER A 1 109 ? -5.154 5.671 19.890 1.00 84.12 109 SER A CA 1
ATOM 778 C C . SER A 1 109 ? -6.149 4.546 20.120 1.00 84.12 109 SER A C 1
ATOM 780 O O . SER A 1 109 ? -6.701 4.016 19.158 1.00 84.12 109 SER A O 1
ATOM 782 N N . SER A 1 110 ? -6.393 4.210 21.384 1.00 79.75 110 SER A N 1
ATOM 783 C CA . SER A 1 110 ? -7.476 3.321 21.810 1.00 79.75 110 SER A CA 1
ATOM 784 C C . SER A 1 110 ? -8.577 4.150 22.468 1.00 79.75 110 SER A C 1
ATOM 786 O O . SER A 1 110 ? -8.266 4.994 23.313 1.00 79.75 110 SER A O 1
ATOM 788 N N . GLY A 1 111 ? -9.827 3.928 22.059 1.00 60.03 111 GLY A N 1
ATOM 789 C CA . GLY A 1 111 ? -11.015 4.500 22.708 1.00 60.03 111 GLY A CA 1
ATOM 790 C C . GLY A 1 111 ? -11.329 3.872 24.060 1.00 60.03 111 GLY A C 1
ATOM 791 O O . GLY A 1 111 ? -10.954 2.697 24.270 1.00 60.03 111 GLY A O 1
#

pLDDT: mean 76.0, std 16.84, range [33.88, 90.69]